Protein AF-A0A964UYS2-F1 (afdb_monomer_lite)

Foldseek 3Di:
DPDDAQFWKAQQVVRFIFGFHDAPPVRQKTWTAAPVRDIDIDGPVRMDRDDPVRSVVRPPGRDPPPVPVVPPD

Organism: NCBI:txid1775135

Radius of gyration: 12.6 Å; chains: 1; bounding box: 34×23×34 Å

pLDDT: mean 81.45, std 18.66, range [40.22, 96.56]

Sequence (73 aa):
MRYQLDDVVMDVERCLVGQVKGYDSEGDELMLERPSGAHWFQQAENVRTASAEEAETIDVRGTLRTLSEWADA

Structure (mmCIF, N/CA/C/O backbone):
data_AF-A0A964UYS2-F1
#
_entry.id   AF-A0A964UYS2-F1
#
loop_
_atom_site.group_PDB
_atom_site.id
_atom_site.type_symbol
_atom_site.label_atom_id
_atom_site.label_alt_id
_atom_site.label_comp_id
_atom_site.label_asym_id
_atom_site.label_entity_id
_atom_site.label_seq_id
_atom_site.pdbx_PDB_ins_code
_atom_site.Cartn_x
_atom_site.Cartn_y
_atom_site.Cartn_z
_atom_site.occupancy
_atom_site.B_iso_or_equiv
_atom_site.auth_seq_id
_atom_site.auth_comp_id
_atom_site.auth_asym_id
_atom_site.auth_atom_id
_atom_site.pdbx_PDB_model_num
ATOM 1 N N . MET A 1 1 ? -6.260 13.148 8.106 1.00 71.50 1 MET A N 1
ATOM 2 C CA . MET A 1 1 ? -5.799 11.955 7.370 1.00 71.50 1 MET A CA 1
ATOM 3 C C . MET A 1 1 ? -5.089 12.397 6.104 1.00 71.50 1 MET A C 1
ATOM 5 O O . MET A 1 1 ? -5.673 13.155 5.340 1.00 71.50 1 MET A O 1
ATOM 9 N N . ARG A 1 2 ? -3.816 12.013 5.948 1.00 83.69 2 ARG A N 1
ATOM 10 C CA . ARG A 1 2 ? -2.942 12.429 4.834 1.00 83.69 2 ARG A CA 1
ATOM 11 C C . ARG A 1 2 ? -3.212 11.662 3.533 1.00 83.69 2 ARG A C 1
ATOM 13 O O . ARG A 1 2 ? -2.960 12.210 2.468 1.00 83.69 2 ARG A O 1
ATOM 20 N N . TYR A 1 3 ? -3.736 10.444 3.642 1.00 90.38 3 TYR A N 1
ATOM 21 C CA . TYR A 1 3 ? -4.040 9.544 2.531 1.00 90.38 3 TYR A CA 1
ATOM 22 C C . TYR A 1 3 ? -5.524 9.177 2.542 1.00 90.38 3 TYR A C 1
ATOM 24 O O . TYR A 1 3 ? -6.157 9.173 3.604 1.00 90.38 3 TYR A O 1
ATOM 32 N N . GLN A 1 4 ? -6.068 8.913 1.361 1.00 92.38 4 GLN A N 1
ATOM 33 C CA . GLN A 1 4 ? -7.442 8.484 1.123 1.00 92.38 4 GLN A CA 1
ATOM 34 C C . GLN A 1 4 ? -7.507 6.991 0.794 1.00 92.38 4 GLN A C 1
ATOM 36 O O . GLN A 1 4 ? -6.491 6.344 0.546 1.00 92.38 4 GLN A O 1
ATOM 41 N N . LEU A 1 5 ? -8.725 6.437 0.810 1.00 94.00 5 LEU A N 1
ATOM 42 C CA . LEU A 1 5 ? -8.930 5.047 0.431 1.00 94.00 5 LEU A CA 1
ATOM 43 C C . LEU A 1 5 ? -8.631 4.949 -1.054 1.00 94.00 5 LEU A C 1
ATOM 45 O O . LEU A 1 5 ? -8.942 5.862 -1.815 1.00 94.00 5 LEU A O 1
ATOM 49 N N . ASP A 1 6 ? -8.033 3.834 -1.431 1.00 93.00 6 ASP A N 1
ATOM 50 C CA . ASP A 1 6 ? -7.594 3.533 -2.781 1.00 93.00 6 ASP A CA 1
ATOM 51 C C . ASP A 1 6 ? -6.418 4.381 -3.302 1.00 93.00 6 ASP A C 1
ATOM 53 O O . ASP A 1 6 ? -5.964 4.128 -4.422 1.00 93.00 6 ASP A O 1
ATOM 57 N N . ASP A 1 7 ? -5.847 5.282 -2.485 1.00 94.00 7 ASP A N 1
ATOM 58 C CA . ASP A 1 7 ? -4.567 5.931 -2.791 1.00 94.00 7 ASP A CA 1
ATOM 59 C C . ASP A 1 7 ? -3.468 4.880 -2.972 1.00 94.00 7 ASP A C 1
ATOM 61 O O . ASP A 1 7 ? -3.375 3.911 -2.214 1.00 94.00 7 ASP A O 1
ATOM 65 N N . VAL A 1 8 ? -2.589 5.102 -3.949 1.00 93.69 8 VAL A N 1
ATOM 66 C CA . VAL A 1 8 ? -1.403 4.270 -4.161 1.00 93.69 8 VAL A CA 1
ATOM 67 C C . VAL A 1 8 ? -0.199 4.928 -3.499 1.00 93.69 8 VAL A C 1
ATOM 69 O O . VAL A 1 8 ? 0.176 6.064 -3.808 1.00 93.69 8 VAL A O 1
ATOM 72 N N . VAL A 1 9 ? 0.411 4.207 -2.565 1.00 94.56 9 VAL A N 1
ATOM 73 C CA . VAL A 1 9 ? 1.522 4.690 -1.745 1.00 94.56 9 VAL A CA 1
ATOM 74 C C . VAL A 1 9 ? 2.721 3.753 -1.831 1.00 94.56 9 VAL A C 1
ATOM 76 O O . VAL A 1 9 ? 2.591 2.553 -2.069 1.00 94.56 9 VAL A O 1
ATOM 79 N N . MET A 1 10 ? 3.901 4.325 -1.624 1.00 93.62 10 MET A N 1
ATOM 80 C CA . MET A 1 10 ? 5.169 3.626 -1.472 1.00 93.62 10 MET A CA 1
ATOM 81 C C . MET A 1 10 ? 5.514 3.575 0.017 1.00 93.62 10 MET A C 1
ATOM 83 O O . MET A 1 10 ? 5.748 4.617 0.631 1.00 93.62 10 MET A O 1
ATOM 87 N N . ASP A 1 11 ? 5.576 2.371 0.575 1.00 93.12 11 ASP A N 1
ATOM 88 C CA . ASP A 1 11 ? 6.256 2.071 1.834 1.00 93.12 11 ASP A CA 1
ATOM 89 C C . ASP A 1 11 ? 7.759 2.289 1.629 1.00 93.12 11 ASP A C 1
ATOM 91 O O . ASP A 1 11 ? 8.405 1.560 0.867 1.00 93.12 11 ASP A O 1
ATOM 95 N N . VAL A 1 12 ? 8.298 3.331 2.263 1.00 91.69 12 VAL A N 1
ATOM 96 C CA . VAL A 1 12 ? 9.684 3.770 2.046 1.00 91.69 12 VAL A CA 1
ATOM 97 C C . VAL A 1 12 ? 10.696 2.856 2.726 1.00 91.69 12 VAL A C 1
ATOM 99 O O . VAL A 1 12 ? 11.828 2.764 2.262 1.00 91.69 12 VAL A O 1
ATOM 102 N N . GLU A 1 13 ? 10.303 2.164 3.795 1.00 90.00 13 GLU A N 1
ATOM 103 C CA . GLU A 1 13 ? 11.196 1.266 4.529 1.00 90.00 13 GLU A CA 1
ATOM 104 C C . GLU A 1 13 ? 11.377 -0.054 3.790 1.00 90.00 13 GLU A C 1
ATOM 106 O O . GLU A 1 13 ? 12.480 -0.594 3.703 1.00 90.00 13 GLU A O 1
ATOM 111 N N . ARG A 1 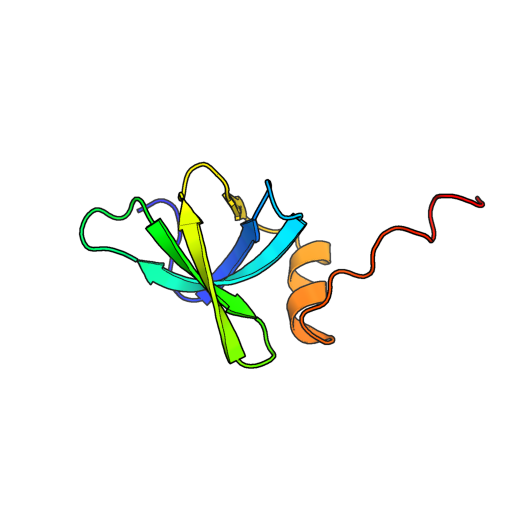14 ? 10.275 -0.591 3.260 1.00 86.50 14 ARG A N 1
ATOM 112 C CA . ARG A 1 14 ? 10.268 -1.900 2.597 1.00 86.50 14 ARG A CA 1
ATOM 113 C C . ARG A 1 14 ? 10.443 -1.805 1.088 1.00 86.50 14 ARG A C 1
ATOM 115 O O . ARG A 1 14 ? 10.574 -2.843 0.440 1.00 86.50 14 ARG A O 1
ATOM 122 N N . CYS A 1 15 ? 10.415 -0.590 0.541 1.00 88.62 15 CYS A N 1
ATOM 123 C CA . CYS A 1 15 ? 10.327 -0.325 -0.888 1.00 88.62 15 CYS A CA 1
ATOM 124 C C . CYS A 1 15 ? 9.191 -1.138 -1.513 1.00 88.62 15 CYS A C 1
ATOM 126 O O . CYS A 1 15 ? 9.435 -1.974 -2.379 1.00 88.62 15 CYS A O 1
ATOM 128 N N . LEU A 1 16 ? 7.963 -0.961 -1.017 1.00 89.44 16 LEU A N 1
ATOM 129 C CA . LEU A 1 16 ? 6.781 -1.670 -1.512 1.00 89.44 16 LEU A CA 1
ATOM 130 C C . LEU A 1 16 ? 5.707 -0.682 -1.943 1.00 89.44 16 LEU A C 1
ATOM 132 O O . LEU A 1 16 ? 5.358 0.213 -1.183 1.00 89.44 16 LEU A O 1
ATOM 136 N N . VAL A 1 17 ? 5.127 -0.899 -3.120 1.00 91.25 17 VAL A N 1
ATOM 137 C CA . VAL A 1 17 ? 3.944 -0.159 -3.568 1.00 91.25 17 VAL A CA 1
ATOM 138 C C . VAL A 1 17 ? 2.684 -0.920 -3.165 1.00 91.25 17 VAL A C 1
ATOM 140 O O . VAL A 1 17 ? 2.592 -2.134 -3.373 1.00 91.25 17 VAL A O 1
ATOM 143 N N . GLY A 1 18 ? 1.726 -0.208 -2.579 1.00 93.00 18 GLY A N 1
ATOM 144 C CA . GLY A 1 18 ? 0.444 -0.744 -2.132 1.00 93.00 18 GLY A CA 1
ATOM 145 C C . GLY A 1 18 ? -0.683 0.264 -2.242 1.00 93.00 18 GLY A C 1
ATOM 146 O O . GLY A 1 18 ? -0.451 1.469 -2.316 1.00 93.00 18 GLY A O 1
ATOM 147 N N . GLN A 1 19 ? -1.907 -0.248 -2.235 1.00 95.12 19 GLN A N 1
ATOM 148 C CA . GLN A 1 19 ? -3.117 0.555 -2.227 1.00 95.12 19 GLN A CA 1
ATOM 149 C C . GLN A 1 19 ? -3.667 0.667 -0.804 1.00 95.12 19 GLN A C 1
ATOM 151 O O . GLN A 1 19 ? -3.747 -0.332 -0.094 1.00 95.12 19 GLN A O 1
ATOM 156 N N . VAL A 1 20 ? -4.072 1.861 -0.386 1.00 95.69 20 VAL A N 1
ATOM 157 C CA . VAL A 1 20 ? -4.667 2.093 0.934 1.00 95.69 20 VAL A CA 1
ATOM 158 C C . VAL A 1 20 ? -6.070 1.487 0.988 1.00 95.69 20 VAL A C 1
ATOM 160 O O . VAL A 1 20 ? -6.953 1.877 0.230 1.00 95.69 20 VAL A O 1
ATOM 163 N N . LYS A 1 21 ? -6.301 0.548 1.906 1.00 96.25 21 LYS A N 1
ATOM 164 C CA . LYS A 1 21 ? -7.606 -0.109 2.117 1.00 96.25 21 LYS A CA 1
ATOM 165 C C . LYS A 1 21 ? -8.238 0.185 3.467 1.00 96.25 21 LYS A C 1
ATOM 167 O O . LYS A 1 21 ? -9.412 -0.116 3.672 1.00 96.25 21 LYS A O 1
ATOM 172 N N . GLY A 1 22 ? -7.494 0.798 4.374 1.00 95.12 22 GLY A N 1
ATOM 173 C CA . GLY A 1 22 ? -8.010 1.155 5.681 1.00 95.12 22 GLY A CA 1
ATOM 174 C C . GLY A 1 22 ? -6.999 1.907 6.521 1.00 95.12 22 GLY A C 1
ATOM 175 O O . GLY A 1 22 ? -5.851 2.109 6.122 1.00 95.12 22 GLY A O 1
ATOM 176 N N . TYR A 1 23 ? -7.469 2.288 7.699 1.00 93.25 23 TYR A N 1
ATOM 177 C CA . TYR A 1 23 ? -6.735 3.039 8.706 1.00 93.25 23 TYR A CA 1
ATOM 178 C C . TYR A 1 23 ? -7.112 2.476 10.067 1.00 93.25 23 TYR A C 1
ATOM 180 O O . TYR A 1 23 ? -8.229 1.969 10.241 1.00 93.25 23 TYR A O 1
ATOM 188 N N . ASP A 1 24 ? -6.214 2.594 11.030 1.00 90.88 24 ASP A N 1
ATOM 189 C CA . ASP A 1 24 ? -6.590 2.452 12.427 1.00 90.88 24 ASP A CA 1
ATOM 190 C C . ASP A 1 24 ? -7.486 3.621 12.896 1.00 90.88 24 ASP A C 1
ATOM 192 O O . ASP A 1 24 ? -7.825 4.541 12.144 1.00 90.88 24 ASP A O 1
ATOM 196 N N . SER A 1 25 ? -7.941 3.568 14.150 1.00 84.75 25 SER A N 1
ATOM 197 C CA . SER A 1 25 ? -8.854 4.578 14.704 1.00 84.75 25 SER A CA 1
ATOM 198 C C . SER A 1 25 ? -8.228 5.964 14.866 1.00 84.75 25 SER A C 1
ATOM 200 O O . SER A 1 25 ? -8.966 6.945 14.964 1.00 84.75 25 SER A O 1
ATOM 202 N N . GLU A 1 26 ? -6.899 6.040 14.933 1.00 84.69 26 GLU A N 1
ATOM 203 C CA . GLU A 1 26 ? -6.148 7.285 15.131 1.00 84.69 26 GLU A CA 1
ATOM 204 C C . GLU A 1 26 ? -5.665 7.878 13.791 1.00 84.69 26 GLU A C 1
ATOM 206 O O . GLU A 1 26 ? -5.491 9.092 13.675 1.00 84.69 26 GLU A O 1
ATOM 211 N N . GLY A 1 27 ? -5.598 7.062 12.734 1.00 80.94 27 GLY A N 1
ATOM 212 C CA . GLY A 1 27 ? -5.156 7.439 11.393 1.00 80.94 27 GLY A CA 1
ATOM 213 C C . GLY A 1 27 ? -3.636 7.414 11.213 1.00 80.94 27 GLY A C 1
ATOM 214 O O . GLY A 1 27 ? -3.149 7.967 10.220 1.00 80.94 27 GLY A O 1
ATOM 215 N N . ASP A 1 28 ? -2.916 6.802 12.152 1.00 90.75 28 ASP A N 1
ATOM 216 C CA . ASP A 1 28 ? -1.455 6.723 12.185 1.00 90.75 28 ASP A CA 1
ATOM 217 C C . ASP A 1 28 ? -0.944 5.477 11.459 1.00 90.75 28 ASP A C 1
ATOM 219 O O . ASP A 1 28 ? 0.116 5.515 10.833 1.00 90.75 28 ASP A O 1
ATOM 223 N N . GLU A 1 29 ? -1.728 4.399 11.447 1.00 95.38 29 GLU A N 1
ATOM 224 C CA . GLU A 1 29 ? -1.399 3.170 10.734 1.00 95.38 29 GLU A CA 1
ATOM 225 C C . GLU A 1 29 ? -2.326 2.952 9.533 1.00 95.38 29 GLU A C 1
ATOM 227 O O . GLU A 1 29 ? -3.551 3.042 9.625 1.00 95.38 29 GLU A O 1
ATOM 232 N N . LEU A 1 30 ? -1.728 2.645 8.382 1.00 96.00 30 LEU A N 1
ATOM 233 C CA . LEU A 1 30 ? -2.428 2.351 7.138 1.00 96.00 30 LEU A CA 1
ATOM 234 C C . LEU A 1 30 ? -2.445 0.847 6.890 1.00 96.00 30 LEU A C 1
ATOM 236 O O . LEU A 1 30 ? -1.408 0.188 6.966 1.00 96.00 30 LEU A O 1
ATOM 240 N N . MET A 1 31 ? -3.602 0.322 6.495 1.00 96.56 31 MET A N 1
ATOM 241 C CA . MET A 1 31 ? -3.713 -1.007 5.900 1.00 96.56 31 MET A CA 1
ATOM 242 C C . MET A 1 31 ? -3.499 -0.887 4.394 1.00 96.56 31 MET A C 1
ATOM 244 O O . MET A 1 31 ? -4.296 -0.256 3.698 1.00 96.56 31 MET A O 1
ATOM 248 N N . LEU A 1 32 ? -2.432 -1.500 3.895 1.00 95.00 32 LEU A N 1
ATOM 249 C CA . LEU A 1 32 ? -2.048 -1.494 2.490 1.00 95.00 32 LEU A CA 1
ATOM 250 C C . LEU A 1 32 ? -2.303 -2.864 1.862 1.00 95.00 32 LEU A C 1
ATOM 252 O O . LEU A 1 32 ? -2.064 -3.899 2.486 1.00 95.00 32 LEU A O 1
ATOM 256 N N . GLU A 1 33 ? -2.768 -2.873 0.618 1.00 93.31 33 GLU A N 1
ATOM 257 C CA . GLU A 1 33 ? -3.040 -4.075 -0.166 1.00 93.31 33 GLU A CA 1
ATOM 258 C C . GLU A 1 33 ? -2.169 -4.112 -1.427 1.00 93.31 33 GLU A C 1
ATOM 260 O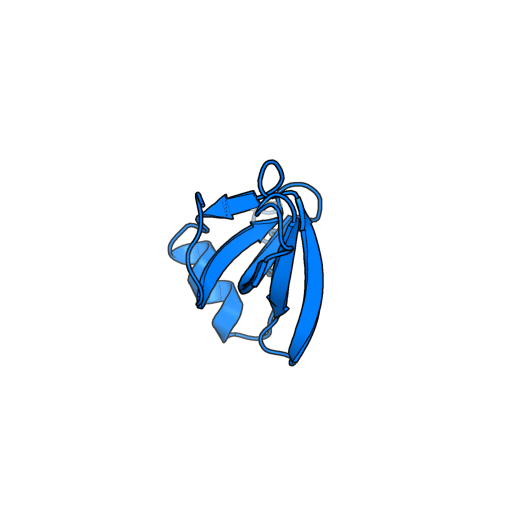 O . GLU A 1 33 ? -2.015 -3.120 -2.145 1.00 93.31 33 GLU A O 1
ATOM 265 N N . ARG A 1 34 ? -1.594 -5.284 -1.711 1.00 89.56 34 ARG A N 1
ATOM 266 C CA . ARG A 1 34 ? -0.984 -5.595 -3.005 1.00 89.56 34 ARG A CA 1
ATOM 267 C C . ARG A 1 34 ? -2.047 -6.137 -3.958 1.00 89.56 34 ARG A C 1
ATOM 269 O O . ARG A 1 34 ? -2.935 -6.848 -3.509 1.00 89.56 34 ARG A 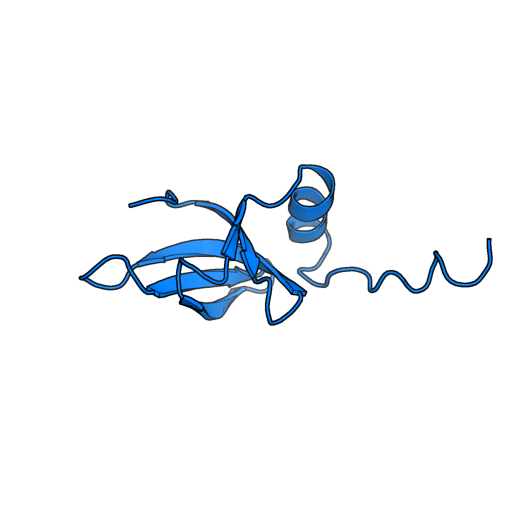O 1
ATOM 276 N N . PRO A 1 35 ? -1.857 -6.023 -5.278 1.00 83.62 35 PRO A N 1
ATOM 277 C CA . PRO A 1 35 ? -2.743 -6.631 -6.280 1.00 83.62 35 PRO A CA 1
ATOM 278 C C . PRO A 1 35 ? -2.965 -8.137 -6.125 1.00 83.62 35 PRO A C 1
ATOM 280 O O . PRO A 1 35 ? -3.959 -8.673 -6.600 1.00 83.62 35 PRO A O 1
ATOM 283 N N . SER A 1 36 ? -2.041 -8.845 -5.469 1.00 83.19 36 SER A N 1
ATOM 284 C CA . SER A 1 36 ? -2.222 -10.257 -5.126 1.00 83.19 36 SER A CA 1
ATOM 285 C C . SER A 1 36 ? -3.263 -10.497 -4.016 1.00 83.19 36 SER A C 1
ATOM 287 O O . SER A 1 36 ? -3.471 -11.647 -3.643 1.00 83.19 36 SER A O 1
ATOM 289 N N . GLY A 1 37 ? -3.847 -9.444 -3.433 1.00 86.75 37 GLY A N 1
ATOM 290 C CA . GLY A 1 37 ? -4.718 -9.475 -2.252 1.00 86.75 37 GLY A CA 1
ATOM 291 C C . GLY A 1 37 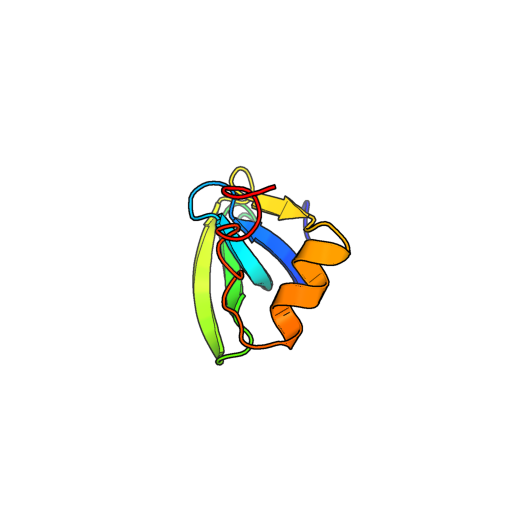? -3.968 -9.612 -0.921 1.00 86.75 37 GLY A C 1
ATOM 292 O O . GLY A 1 37 ? -4.573 -9.861 0.121 1.00 86.75 37 GLY A O 1
ATOM 293 N N . ALA A 1 38 ? -2.633 -9.512 -0.936 1.00 89.06 38 ALA A N 1
ATOM 294 C CA . ALA A 1 38 ? -1.830 -9.590 0.282 1.00 89.06 38 ALA A CA 1
ATOM 295 C C . ALA A 1 38 ? -1.840 -8.241 1.004 1.00 89.06 38 ALA A C 1
ATOM 297 O O . ALA A 1 38 ? -1.602 -7.208 0.379 1.00 89.06 38 ALA A O 1
ATOM 298 N N . HIS A 1 39 ? -2.054 -8.275 2.317 1.00 93.62 39 HIS A N 1
ATOM 299 C CA . HIS A 1 39 ? -2.181 -7.081 3.142 1.00 93.62 39 HIS A CA 1
ATOM 300 C C . HIS A 1 39 ? -1.002 -6.908 4.093 1.00 93.62 39 HIS A C 1
ATOM 302 O O . HIS A 1 39 ? -0.443 -7.891 4.587 1.00 93.62 39 HIS A O 1
ATOM 308 N N . TRP A 1 40 ? -0.655 -5.658 4.386 1.00 94.69 40 TRP A N 1
ATOM 309 C CA . TRP A 1 40 ? 0.258 -5.306 5.468 1.00 94.69 40 TRP A CA 1
ATOM 310 C C . TRP A 1 40 ? -0.107 -3.959 6.077 1.00 94.69 40 TRP A C 1
ATOM 312 O O . TRP A 1 40 ? -0.830 -3.170 5.476 1.00 94.69 40 TRP A O 1
ATOM 322 N N . PHE A 1 41 ? 0.414 -3.716 7.274 1.00 95.75 41 PHE A N 1
ATOM 323 C CA . PHE A 1 41 ? 0.266 -2.451 7.974 1.00 95.75 41 PHE A CA 1
ATOM 324 C C . PHE A 1 41 ? 1.578 -1.672 7.939 1.00 95.75 41 PHE A C 1
ATOM 326 O O . PHE A 1 41 ? 2.658 -2.279 7.992 1.00 95.75 41 PHE A O 1
ATOM 333 N N . GLN A 1 42 ? 1.480 -0.351 7.810 1.00 96.25 42 GLN A N 1
ATOM 334 C CA . GLN A 1 42 ? 2.621 0.559 7.858 1.00 96.25 42 GLN A CA 1
ATOM 335 C C . GLN A 1 42 ? 2.197 1.929 8.398 1.00 96.25 42 GLN A C 1
ATOM 337 O O . GLN A 1 42 ? 1.095 2.405 8.126 1.00 96.25 42 GLN A O 1
ATOM 342 N N . GLN A 1 43 ? 3.098 2.566 9.141 1.00 95.56 43 GLN A N 1
ATOM 343 C CA . GLN A 1 43 ? 2.912 3.901 9.695 1.00 95.56 43 GLN A CA 1
ATOM 344 C C . GLN A 1 43 ? 2.799 4.946 8.577 1.00 95.56 43 GLN A C 1
ATOM 346 O O . GLN A 1 43 ? 3.560 4.928 7.606 1.00 95.56 43 GLN A O 1
ATOM 351 N N . ALA A 1 44 ? 1.877 5.896 8.722 1.00 93.75 44 ALA A N 1
ATOM 352 C CA . ALA A 1 44 ? 1.600 6.933 7.732 1.00 93.75 44 ALA A CA 1
ATOM 353 C C . ALA A 1 44 ? 2.812 7.852 7.465 1.0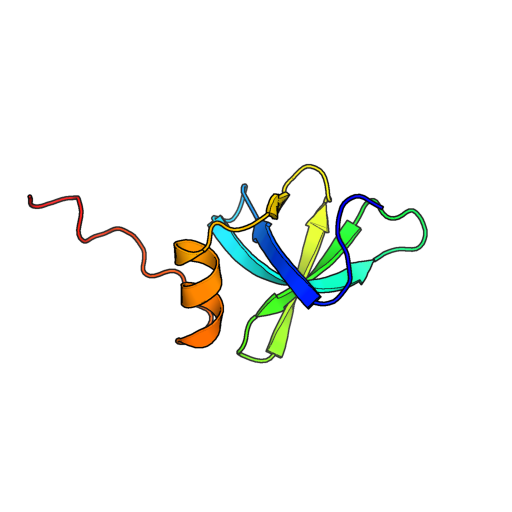0 93.75 44 ALA A C 1
ATOM 355 O O . ALA A 1 44 ? 2.924 8.452 6.391 1.00 93.75 44 ALA A O 1
ATOM 356 N N . GLU A 1 45 ? 3.728 7.969 8.431 1.00 94.56 45 GLU A N 1
ATOM 357 C CA . GLU A 1 45 ? 4.999 8.686 8.281 1.00 94.56 45 GLU A CA 1
ATOM 358 C C . GLU A 1 45 ? 6.022 7.940 7.411 1.00 94.56 45 GLU A C 1
ATOM 360 O O . GLU A 1 45 ? 6.820 8.577 6.723 1.00 94.56 45 GLU A O 1
ATOM 365 N N . ASN A 1 46 ? 5.929 6.608 7.366 1.00 95.50 46 ASN A N 1
ATOM 366 C CA . ASN A 1 46 ? 6.801 5.712 6.603 1.00 95.50 46 ASN A CA 1
ATOM 367 C C . ASN A 1 46 ? 6.259 5.408 5.202 1.00 95.50 46 ASN A C 1
ATOM 369 O O . ASN A 1 46 ? 6.724 4.494 4.515 1.00 95.50 46 ASN A O 1
ATOM 373 N N . VAL A 1 47 ? 5.270 6.173 4.751 1.00 94.75 47 VAL A N 1
ATOM 374 C CA . VAL A 1 47 ? 4.762 6.083 3.388 1.00 94.75 47 VAL A CA 1
ATOM 375 C C . VAL A 1 47 ? 4.804 7.442 2.708 1.00 94.75 47 VAL A C 1
ATOM 377 O O . VAL A 1 47 ? 4.739 8.501 3.341 1.00 94.75 47 VAL A O 1
ATOM 380 N N . ARG A 1 48 ? 4.852 7.411 1.382 1.00 95.44 48 ARG A N 1
ATOM 381 C CA . ARG A 1 48 ? 4.607 8.576 0.530 1.00 95.44 48 ARG A CA 1
ATOM 382 C C . ARG A 1 48 ? 3.685 8.202 -0.614 1.00 95.44 48 ARG A C 1
ATOM 384 O O . ARG A 1 48 ? 3.625 7.038 -0.996 1.00 95.44 48 ARG A O 1
ATOM 391 N N . THR A 1 49 ? 3.027 9.190 -1.209 1.00 95.12 49 THR A N 1
ATOM 392 C CA . THR A 1 49 ? 2.343 8.997 -2.491 1.00 95.12 49 THR A CA 1
ATOM 393 C C . THR A 1 49 ? 3.324 8.395 -3.500 1.00 95.12 49 THR A C 1
ATOM 395 O O . THR A 1 49 ? 4.467 8.861 -3.621 1.00 95.12 49 THR A O 1
ATOM 398 N N . ALA A 1 50 ? 2.900 7.324 -4.165 1.00 92.12 50 ALA A N 1
ATOM 399 C CA . ALA A 1 50 ? 3.675 6.716 -5.235 1.00 92.12 50 ALA A CA 1
ATOM 400 C C . ALA A 1 50 ? 3.762 7.686 -6.424 1.00 92.12 50 ALA A C 1
ATOM 402 O O . ALA A 1 50 ? 2.825 8.444 -6.691 1.00 92.12 50 ALA A O 1
ATOM 403 N N . SER A 1 51 ? 4.884 7.687 -7.143 1.00 90.69 51 SER A N 1
ATOM 404 C CA . SER A 1 51 ? 4.950 8.343 -8.451 1.00 90.69 51 SER A CA 1
ATOM 405 C C . SER A 1 51 ? 4.018 7.637 -9.448 1.00 90.69 51 SER A C 1
ATOM 407 O O . SER A 1 51 ? 3.559 6.526 -9.191 1.00 90.69 51 SER A O 1
ATOM 409 N N . ALA A 1 52 ? 3.748 8.250 -10.605 1.00 87.94 52 ALA A N 1
ATOM 410 C CA . ALA A 1 52 ? 2.957 7.594 -11.653 1.00 87.94 52 ALA A CA 1
ATOM 411 C C . ALA A 1 52 ? 3.588 6.257 -12.090 1.00 87.94 52 ALA A C 1
ATOM 413 O O . ALA A 1 52 ? 2.898 5.250 -12.185 1.00 87.94 52 ALA A O 1
ATOM 414 N N . GLU A 1 53 ? 4.912 6.236 -12.257 1.00 85.94 53 GLU A N 1
ATOM 415 C CA . GLU A 1 53 ? 5.684 5.044 -12.630 1.00 85.94 53 GLU A CA 1
ATOM 416 C C . GLU A 1 53 ? 5.603 3.952 -11.554 1.00 85.94 53 GLU A C 1
ATOM 418 O O . GLU A 1 53 ? 5.419 2.779 -11.861 1.00 85.94 53 GLU A O 1
ATOM 423 N N . GLU A 1 54 ? 5.706 4.327 -10.276 1.00 86.88 54 GLU A N 1
ATOM 424 C CA . GLU A 1 54 ? 5.564 3.395 -9.154 1.00 86.88 54 GLU A CA 1
ATOM 425 C C . GLU A 1 54 ? 4.136 2.869 -9.046 1.00 86.88 54 GLU A C 1
ATOM 427 O O . GLU A 1 54 ? 3.940 1.677 -8.815 1.00 86.88 54 GLU A O 1
ATOM 432 N N . ALA A 1 55 ? 3.140 3.730 -9.255 1.00 86.12 55 ALA A N 1
ATOM 433 C CA . ALA A 1 55 ? 1.743 3.335 -9.262 1.00 86.12 55 ALA A CA 1
ATOM 434 C C . ALA A 1 55 ? 1.463 2.322 -10.378 1.00 86.12 55 ALA A C 1
ATOM 436 O O . ALA A 1 55 ? 0.837 1.309 -10.106 1.00 86.12 55 ALA A O 1
ATOM 437 N N . GLU A 1 56 ? 2.017 2.491 -11.581 1.00 83.25 56 GLU A N 1
ATOM 438 C CA . GLU A 1 56 ? 1.904 1.492 -12.657 1.00 83.25 56 GLU A CA 1
ATOM 439 C C . GLU A 1 56 ? 2.487 0.118 -12.265 1.00 83.25 56 GLU A C 1
ATOM 441 O O . GLU A 1 56 ? 2.026 -0.919 -12.750 1.00 83.25 56 GLU A O 1
ATOM 446 N N . THR A 1 57 ? 3.465 0.063 -11.347 1.00 74.81 57 THR A N 1
ATOM 447 C CA . THR A 1 57 ? 3.997 -1.225 -10.855 1.00 74.81 57 THR A CA 1
ATOM 448 C C . THR A 1 57 ? 3.014 -1.996 -9.984 1.00 74.81 57 THR A C 1
ATOM 450 O O . THR A 1 57 ? 3.154 -3.222 -9.863 1.00 74.81 57 THR A O 1
ATOM 453 N N . ILE A 1 58 ? 2.014 -1.315 -9.407 1.00 74.12 58 ILE A N 1
ATOM 454 C CA . ILE A 1 58 ? 0.944 -1.991 -8.685 1.00 74.12 58 ILE A CA 1
ATOM 455 C C . ILE A 1 58 ? 0.225 -2.922 -9.671 1.00 74.12 58 ILE A C 1
ATOM 457 O O . ILE A 1 58 ? 0.223 -4.127 -9.468 1.00 74.12 58 ILE A O 1
ATOM 461 N N . ASP A 1 59 ? -0.184 -2.461 -10.847 1.00 62.59 59 ASP A N 1
ATOM 462 C CA . ASP A 1 59 ? -1.060 -3.229 -11.742 1.00 62.59 59 ASP A CA 1
ATOM 463 C C . ASP A 1 59 ? -0.431 -4.501 -12.347 1.00 62.59 59 ASP A C 1
ATOM 465 O O . ASP A 1 59 ? -1.140 -5.443 -12.708 1.00 62.59 59 ASP A O 1
ATOM 469 N N . VAL A 1 60 ? 0.901 -4.578 -12.460 1.00 57.88 60 VAL A N 1
ATOM 470 C CA . VAL A 1 60 ? 1.547 -5.605 -13.301 1.00 57.88 60 VAL A CA 1
ATOM 471 C C . VAL A 1 60 ? 1.811 -6.932 -12.579 1.00 57.88 60 VAL A C 1
ATOM 473 O O . VAL A 1 60 ? 1.907 -7.950 -13.266 1.00 57.88 60 VAL A O 1
ATOM 476 N N . ARG A 1 61 ? 1.924 -6.965 -11.237 1.00 53.06 61 ARG A N 1
ATOM 477 C CA . ARG A 1 61 ? 2.028 -8.194 -10.392 1.00 53.06 61 ARG A CA 1
ATOM 478 C C . ARG A 1 61 ? 2.327 -7.927 -8.904 1.00 53.06 61 ARG A C 1
ATOM 480 O O . ARG A 1 61 ? 2.705 -8.860 -8.198 1.00 53.06 61 ARG A O 1
ATOM 487 N N . GLY A 1 62 ? 2.201 -6.694 -8.401 1.00 48.44 62 GLY A N 1
ATOM 488 C CA . GLY A 1 62 ? 2.474 -6.379 -6.986 1.00 48.44 62 GLY A CA 1
ATOM 489 C C . GLY A 1 62 ? 3.926 -6.611 -6.550 1.00 48.44 62 GLY A C 1
ATOM 490 O O . GLY A 1 62 ? 4.216 -6.716 -5.358 1.00 48.44 62 GLY A O 1
ATOM 491 N N . THR A 1 63 ? 4.840 -6.717 -7.509 1.00 45.62 63 THR A N 1
ATOM 492 C CA . THR A 1 63 ? 6.272 -6.847 -7.270 1.00 45.62 63 THR A CA 1
ATOM 493 C C . THR A 1 63 ? 6.911 -5.688 -8.002 1.00 45.62 63 THR A C 1
ATOM 495 O O . THR A 1 63 ? 6.932 -5.681 -9.234 1.00 45.62 63 THR A O 1
ATOM 498 N N . LEU A 1 64 ? 7.408 -4.712 -7.239 1.00 47.12 64 LEU A N 1
ATOM 499 C CA . LEU A 1 64 ? 8.406 -3.767 -7.724 1.00 47.12 64 LEU A CA 1
ATOM 500 C C . LEU A 1 64 ? 9.442 -4.596 -8.479 1.00 47.12 64 LEU A C 1
ATOM 502 O O . LEU A 1 64 ? 10.089 -5.461 -7.882 1.00 47.12 64 LEU A O 1
ATOM 506 N N . ARG A 1 65 ? 9.557 -4.386 -9.797 1.00 43.78 65 ARG A N 1
ATOM 507 C CA . ARG A 1 65 ? 10.771 -4.786 -10.500 1.00 43.78 65 ARG A CA 1
ATOM 508 C C . ARG A 1 65 ? 11.878 -4.080 -9.743 1.00 43.78 65 ARG A C 1
ATOM 510 O O . ARG A 1 65 ? 11.994 -2.859 -9.802 1.00 43.78 65 ARG A O 1
ATOM 517 N N . THR A 1 66 ? 12.624 -4.843 -8.957 1.00 44.06 66 THR A N 1
ATOM 518 C CA . THR A 1 66 ? 13.909 -4.417 -8.442 1.00 44.06 66 THR A CA 1
ATOM 519 C C . THR A 1 66 ? 14.644 -3.797 -9.619 1.00 44.06 66 THR A C 1
ATOM 521 O O . THR A 1 66 ? 14.756 -4.419 -10.674 1.00 44.06 66 THR A O 1
ATOM 524 N N . LEU A 1 67 ? 15.075 -2.551 -9.444 1.00 44.84 67 LEU A N 1
ATOM 525 C CA . LEU A 1 67 ? 15.934 -1.794 -10.346 1.00 44.84 67 LEU A CA 1
ATOM 526 C C . LEU A 1 67 ? 17.297 -2.504 -10.498 1.00 44.84 67 LEU A C 1
ATOM 528 O O . LEU A 1 67 ? 18.328 -1.960 -10.126 1.00 44.84 67 LEU A O 1
ATOM 532 N N . SER A 1 68 ? 17.327 -3.739 -11.004 1.00 41.47 68 SER A N 1
ATOM 533 C CA . SER A 1 68 ? 18.561 -4.405 -11.424 1.00 41.47 68 SER A CA 1
ATOM 534 C C . SER A 1 68 ? 18.931 -4.053 -12.864 1.00 41.47 68 SER A C 1
ATOM 536 O O . SER A 1 68 ? 19.970 -4.488 -13.335 1.00 41.47 68 SER A O 1
ATOM 538 N N . GLU A 1 69 ? 18.112 -3.268 -13.571 1.00 41.84 69 GLU A N 1
ATOM 539 C CA . GLU A 1 69 ? 18.393 -2.830 -14.948 1.00 41.84 69 GLU A CA 1
ATOM 540 C C . GLU A 1 69 ? 19.115 -1.469 -15.023 1.00 41.84 69 GLU A C 1
ATOM 542 O O . GLU A 1 69 ? 19.330 -0.957 -16.112 1.00 41.84 69 GLU A O 1
ATOM 547 N N . TRP A 1 70 ? 19.539 -0.893 -13.889 1.00 43.47 70 TRP A N 1
ATOM 548 C CA . TRP A 1 70 ? 20.398 0.308 -13.840 1.00 43.47 70 TRP A CA 1
ATOM 549 C C . TRP A 1 70 ? 21.829 0.009 -13.351 1.00 43.47 70 TRP A C 1
ATOM 551 O O . TRP A 1 70 ? 22.563 0.924 -12.989 1.00 43.47 70 TRP A O 1
ATOM 561 N N . ALA A 1 71 ? 22.230 -1.267 -13.310 1.00 40.22 71 ALA A N 1
ATOM 562 C CA . ALA A 1 71 ? 23.594 -1.671 -12.953 1.00 40.22 71 ALA A CA 1
ATOM 563 C C . ALA A 1 71 ? 24.498 -1.968 -14.169 1.00 40.22 71 ALA A C 1
ATOM 565 O O . ALA A 1 71 ? 25.684 -2.197 -13.970 1.00 40.22 71 ALA A O 1
ATOM 566 N N . ASP A 1 72 ? 23.970 -1.922 -15.399 1.00 43.16 72 ASP A N 1
ATOM 567 C CA . ASP A 1 72 ? 24.724 -2.172 -16.641 1.00 43.16 72 ASP A CA 1
ATOM 568 C C . ASP A 1 72 ? 24.288 -1.225 -17.788 1.00 43.16 72 ASP A C 1
ATOM 570 O O . ASP A 1 72 ? 23.961 -1.669 -18.891 1.00 43.16 72 ASP A O 1
ATOM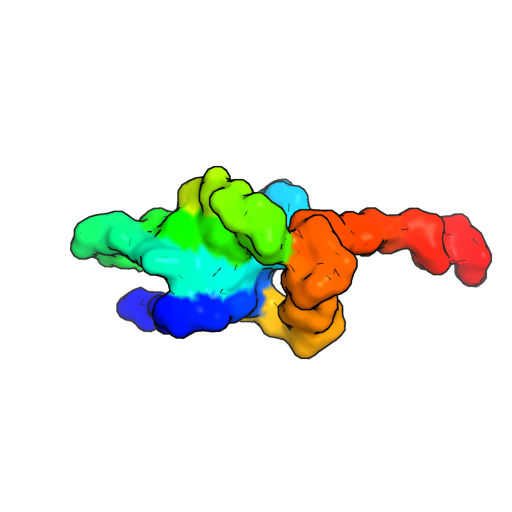 574 N N . ALA A 1 73 ? 24.262 0.091 -17.538 1.00 41.09 73 ALA A N 1
ATOM 575 C CA . ALA A 1 73 ? 24.145 1.116 -18.585 1.00 41.09 73 ALA A CA 1
ATOM 576 C C . ALA A 1 73 ? 25.290 2.132 -18.500 1.00 41.09 73 ALA A C 1
ATOM 578 O O . ALA A 1 73 ? 25.586 2.589 -17.372 1.00 41.09 73 ALA A O 1
#

Secondary structure (DSSP, 8-state):
--S-TT-EEEETTTTEEEEEEEE-SSSSEEEEE-TTS-EEEEEGGGEEEPPHHHHHHHHHHS----S-TTS--